Protein AF-A0A7J6T5R9-F1 (afdb_monomer_lite)

Organism: Perkinsus olseni (NCBI:txid32597)

Radius of gyration: 13.19 Å; chains: 1; bounding box: 34×25×30 Å

pLDDT: mean 91.48, std 3.14, range [78.56, 96.44]

Secondary structure (DSSP, 8-state):
-HHHHHTTS-TT--TTTS-SSPPPP-S-B-TTT--BEEEE--TT-SS-EEEEHHHHHHHHH--HHHHHHHTTS-SS---

Foldseek 3Di:
DVVVQCVQWPVPDDPPPDDPDDTDGNDDADPPPRFDWDWDADPPHPGTDTAGPQLVVCCVPPDPVSNVVSVPDDSDHDD

Structure (mmCIF, N/CA/C/O backbone):
data_AF-A0A7J6T5R9-F1
#
_entry.id   AF-A0A7J6T5R9-F1
#
loop_
_atom_site.group_PDB
_atom_site.id
_atom_site.type_symbol
_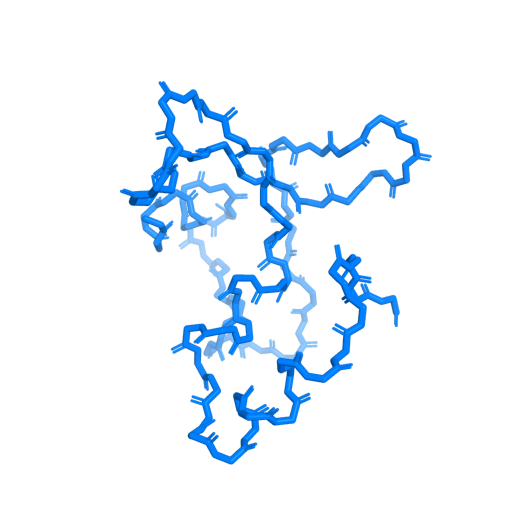atom_site.label_atom_id
_atom_site.label_alt_id
_atom_site.label_comp_id
_atom_site.label_asym_id
_atom_site.label_entity_id
_atom_site.label_seq_id
_atom_site.pdbx_PDB_ins_code
_atom_site.Cartn_x
_atom_site.Cartn_y
_atom_site.Cartn_z
_atom_site.occupancy
_atom_site.B_iso_or_equiv
_atom_site.auth_seq_id
_atom_site.auth_comp_id
_atom_site.auth_asym_id
_atom_site.auth_atom_id
_atom_site.pdbx_PDB_model_num
ATOM 1 N N . VAL A 1 1 ? 0.763 11.483 1.922 1.00 87.88 1 VAL A N 1
ATOM 2 C CA . VAL A 1 1 ? 0.568 10.060 1.554 1.00 87.88 1 VAL A CA 1
ATOM 3 C C . VAL A 1 1 ? 1.646 9.566 0.595 1.00 87.88 1 VAL A C 1
ATOM 5 O O . VAL A 1 1 ? 2.492 8.816 1.054 1.00 87.88 1 VAL A O 1
ATOM 8 N N . LEU A 1 2 ? 1.711 10.025 -0.666 1.00 90.62 2 LEU A N 1
ATOM 9 C CA . LEU A 1 2 ? 2.722 9.557 -1.642 1.00 90.62 2 LEU A CA 1
ATOM 10 C C . LEU A 1 2 ? 4.171 9.638 -1.134 1.00 90.62 2 LEU A C 1
ATOM 12 O O . LEU A 1 2 ? 4.916 8.674 -1.237 1.00 90.62 2 LEU A O 1
ATOM 16 N N . MET A 1 3 ? 4.544 10.746 -0.486 1.00 92.31 3 MET A N 1
ATOM 17 C CA . MET A 1 3 ? 5.874 10.906 0.118 1.00 92.31 3 MET A CA 1
ATOM 18 C C . MET A 1 3 ? 6.178 9.885 1.227 1.00 92.31 3 MET A C 1
ATOM 20 O O . MET A 1 3 ? 7.339 9.555 1.435 1.00 92.31 3 MET A O 1
ATOM 24 N N . MET A 1 4 ? 5.168 9.391 1.950 1.00 92.25 4 MET A N 1
ATOM 25 C CA . MET A 1 4 ? 5.381 8.338 2.949 1.00 92.25 4 MET A CA 1
ATOM 26 C C . MET A 1 4 ? 5.670 7.003 2.269 1.00 92.25 4 MET A C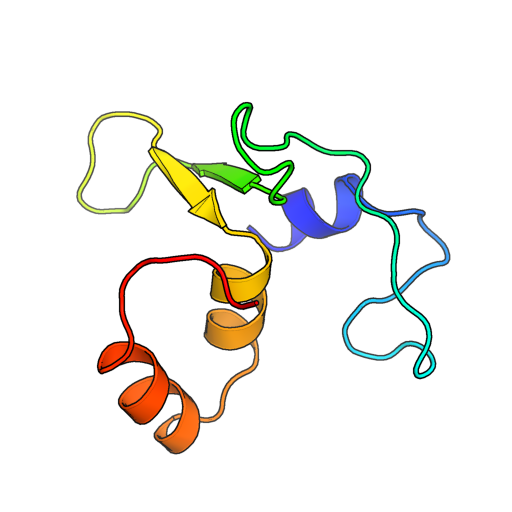 1
ATOM 28 O O . MET A 1 4 ? 6.602 6.323 2.666 1.00 92.25 4 MET A O 1
ATOM 32 N N . ILE A 1 5 ? 4.914 6.674 1.216 1.00 93.38 5 ILE A N 1
ATOM 33 C CA . ILE A 1 5 ? 5.108 5.445 0.437 1.00 93.38 5 ILE A CA 1
ATOM 34 C C . ILE A 1 5 ? 6.496 5.450 -0.211 1.00 93.38 5 ILE A C 1
ATOM 36 O O . ILE A 1 5 ? 7.256 4.509 -0.023 1.00 93.38 5 ILE A O 1
ATOM 40 N N . ALA A 1 6 ? 6.863 6.546 -0.882 1.00 93.50 6 ALA A N 1
ATOM 41 C CA . ALA A 1 6 ? 8.156 6.686 -1.554 1.00 93.50 6 ALA A CA 1
ATOM 42 C C . ALA A 1 6 ? 9.358 6.573 -0.598 1.00 93.50 6 ALA A C 1
ATOM 44 O O . ALA A 1 6 ? 10.421 6.108 -0.988 1.00 93.50 6 ALA A O 1
ATOM 45 N N . LYS A 1 7 ? 9.204 6.981 0.669 1.00 95.19 7 LYS A N 1
ATOM 46 C CA . LYS A 1 7 ? 10.253 6.849 1.696 1.00 95.19 7 LYS A CA 1
ATOM 47 C C . LYS A 1 7 ? 10.370 5.444 2.290 1.00 95.19 7 LYS A C 1
ATOM 49 O O . LYS A 1 7 ? 11.313 5.188 3.031 1.00 95.19 7 LYS A O 1
ATOM 54 N N . SER A 1 8 ? 9.410 4.571 2.011 1.00 96.25 8 SER A N 1
ATOM 55 C CA . SER A 1 8 ? 9.324 3.217 2.561 1.00 96.25 8 SER A CA 1
ATOM 56 C C . SER A 1 8 ? 9.606 2.134 1.517 1.00 96.25 8 SER A C 1
ATOM 58 O O . SER A 1 8 ? 9.357 0.961 1.775 1.00 96.25 8 SER A O 1
ATOM 60 N N . ILE A 1 9 ? 10.147 2.519 0.365 1.00 95.44 9 ILE A N 1
ATOM 61 C CA . ILE A 1 9 ? 10.638 1.636 -0.698 1.00 95.44 9 ILE A CA 1
ATOM 62 C C . ILE A 1 9 ? 12.090 2.006 -1.021 1.00 95.44 9 ILE A C 1
ATOM 64 O O . ILE A 1 9 ? 12.578 3.053 -0.578 1.00 95.44 9 ILE A O 1
ATOM 68 N N . HIS A 1 10 ? 12.800 1.171 -1.779 1.00 95.25 10 HIS A N 1
ATOM 69 C CA . HIS A 1 10 ? 14.136 1.547 -2.224 1.00 95.25 10 HIS A CA 1
ATOM 70 C C . HIS A 1 10 ? 14.058 2.688 -3.254 1.00 95.25 10 HIS A C 1
ATOM 72 O O . HIS A 1 10 ? 13.187 2.713 -4.113 1.00 95.25 10 HIS A O 1
ATOM 78 N N . HIS A 1 11 ? 14.994 3.639 -3.202 1.00 92.44 11 HIS A N 1
ATOM 79 C CA . HIS A 1 11 ? 14.972 4.850 -4.041 1.00 92.44 11 HIS A CA 1
ATOM 80 C C . HIS A 1 11 ? 15.131 4.600 -5.553 1.00 92.44 11 HIS A C 1
ATOM 82 O O . HIS A 1 11 ? 14.949 5.520 -6.345 1.00 92.44 11 HIS A O 1
ATOM 88 N N . THR A 1 12 ? 15.519 3.386 -5.944 1.00 91.88 12 THR A N 1
ATOM 89 C CA . THR A 1 12 ? 15.612 2.953 -7.348 1.00 91.88 12 THR A CA 1
ATOM 90 C C . THR A 1 12 ? 14.431 2.091 -7.784 1.00 91.88 12 THR A C 1
ATOM 92 O O . THR A 1 12 ? 14.419 1.633 -8.920 1.00 91.88 12 THR A O 1
ATOM 95 N N . GLU A 1 13 ? 13.490 1.806 -6.885 1.00 92.50 13 GLU A N 1
ATOM 96 C CA . GLU A 1 13 ? 12.298 1.015 -7.171 1.00 92.50 13 GLU A CA 1
ATOM 97 C C . GLU A 1 13 ? 11.100 1.941 -7.389 1.00 92.50 13 GLU A C 1
ATOM 99 O O . GLU A 1 13 ? 10.961 2.970 -6.724 1.00 92.50 13 GLU A O 1
ATOM 104 N N . ASP A 1 14 ? 10.217 1.559 -8.310 1.00 90.50 14 ASP A N 1
ATOM 105 C CA . ASP A 1 14 ? 8.984 2.286 -8.605 1.00 90.50 14 ASP A CA 1
ATOM 106 C C . ASP A 1 14 ? 7.809 1.293 -8.694 1.00 90.50 14 ASP A C 1
ATOM 108 O O . ASP A 1 14 ? 7.772 0.475 -9.610 1.00 90.50 14 ASP A O 1
ATOM 112 N N . PRO A 1 15 ? 6.845 1.333 -7.755 1.00 88.19 15 PRO A N 1
ATOM 113 C CA . PRO A 1 15 ? 5.713 0.408 -7.726 1.00 88.19 15 PRO A CA 1
ATOM 114 C C . PRO A 1 15 ? 4.577 0.773 -8.699 1.00 88.19 15 PRO A C 1
ATOM 116 O O . PRO A 1 15 ? 3.547 0.102 -8.683 1.00 88.19 15 PRO A O 1
ATOM 119 N N . ILE A 1 16 ? 4.704 1.859 -9.471 1.00 88.38 16 ILE A N 1
ATOM 120 C CA . ILE A 1 16 ? 3.684 2.345 -10.413 1.00 88.38 16 ILE A CA 1
ATOM 121 C C . ILE A 1 16 ? 4.186 2.306 -11.854 1.00 88.38 16 ILE A C 1
ATOM 123 O O . ILE A 1 16 ? 3.467 1.840 -12.732 1.00 88.38 16 ILE A O 1
ATOM 127 N N . LEU A 1 17 ? 5.383 2.842 -12.097 1.00 89.12 17 LEU A N 1
ATOM 128 C CA . LEU A 1 17 ? 5.964 2.992 -13.436 1.00 89.12 17 LEU A CA 1
ATOM 129 C C . LEU A 1 17 ? 7.203 2.115 -13.658 1.00 89.12 17 LEU A C 1
ATOM 131 O O . LEU A 1 17 ? 7.826 2.213 -14.715 1.00 89.12 17 LEU A O 1
ATOM 135 N N . GLY A 1 18 ? 7.590 1.312 -12.663 1.00 86.94 18 GLY A N 1
ATOM 136 C CA . GLY A 1 18 ? 8.689 0.359 -12.780 1.00 86.94 18 GLY A CA 1
ATOM 137 C C . GLY A 1 18 ? 8.334 -0.864 -13.625 1.00 86.94 18 GLY A C 1
ATOM 138 O O . GLY A 1 18 ? 7.261 -0.954 -14.221 1.00 86.94 18 GLY A O 1
ATOM 139 N N . ASP A 1 19 ? 9.261 -1.817 -13.664 1.00 89.44 19 ASP A N 1
ATOM 140 C CA . ASP A 1 19 ? 9.045 -3.116 -14.304 1.00 89.44 19 ASP A CA 1
ATOM 141 C C . ASP A 1 19 ? 7.977 -3.944 -13.557 1.00 89.44 19 ASP A C 1
ATOM 143 O O . ASP A 1 19 ? 7.632 -3.647 -12.414 1.00 89.44 19 ASP A O 1
ATOM 147 N N . ASP A 1 20 ? 7.536 -5.064 -14.142 1.00 83.81 20 ASP A N 1
ATOM 148 C CA . ASP A 1 20 ? 6.576 -6.020 -13.544 1.00 83.81 20 ASP A CA 1
ATOM 149 C C . ASP A 1 20 ? 7.121 -6.789 -12.308 1.00 83.81 20 ASP A C 1
ATOM 151 O O . ASP A 1 20 ? 6.624 -7.855 -11.936 1.00 83.81 20 ASP A O 1
ATOM 155 N N . ASN A 1 21 ? 8.169 -6.276 -11.660 1.00 87.00 21 ASN A N 1
ATOM 156 C CA . ASN A 1 21 ? 8.766 -6.852 -10.462 1.00 87.00 21 ASN A CA 1
ATOM 157 C C . ASN A 1 21 ? 8.082 -6.323 -9.195 1.00 87.00 21 ASN A C 1
ATOM 159 O O . ASN A 1 21 ? 7.718 -5.153 -9.092 1.00 87.00 21 ASN A O 1
ATOM 163 N N . CYS A 1 22 ? 7.971 -7.175 -8.174 1.00 88.50 22 CYS A N 1
ATOM 164 C CA . CYS A 1 22 ? 7.514 -6.737 -6.858 1.00 88.50 22 CYS A CA 1
ATOM 165 C C . CYS A 1 22 ? 8.499 -5.731 -6.243 1.00 88.50 22 CYS A C 1
ATOM 167 O O . CYS A 1 22 ? 9.702 -5.981 -6.210 1.00 88.50 22 CYS A O 1
ATOM 169 N N . VAL A 1 23 ? 7.967 -4.648 -5.675 1.00 92.44 23 VAL A N 1
ATOM 170 C CA . VAL A 1 23 ? 8.731 -3.666 -4.894 1.00 92.44 23 VAL A CA 1
ATOM 171 C C . VAL A 1 23 ? 8.702 -4.041 -3.417 1.00 92.44 23 VAL A C 1
ATOM 173 O O . VAL A 1 23 ? 7.640 -4.355 -2.867 1.00 92.44 23 VAL A O 1
ATOM 176 N N . PHE A 1 24 ? 9.859 -3.997 -2.757 1.00 94.00 24 PHE A N 1
ATOM 177 C CA . PHE A 1 24 ? 9.948 -4.334 -1.342 1.00 94.00 24 PHE A CA 1
ATOM 178 C C . PHE A 1 24 ? 9.495 -3.172 -0.457 1.00 94.00 24 PHE A C 1
ATOM 180 O O . PHE A 1 24 ? 9.880 -2.016 -0.632 1.00 94.00 24 PHE A O 1
ATOM 187 N N . TRP A 1 25 ? 8.681 -3.501 0.544 1.00 95.50 25 TRP A N 1
ATOM 188 C CA . TRP A 1 25 ? 8.243 -2.556 1.562 1.00 95.50 25 TRP A CA 1
ATOM 189 C C . TRP A 1 25 ? 9.170 -2.602 2.778 1.00 95.50 25 TRP A C 1
ATOM 191 O O . TRP A 1 25 ? 9.359 -3.653 3.387 1.00 95.50 25 TRP A O 1
ATOM 201 N N . TYR A 1 26 ? 9.693 -1.441 3.164 1.00 96.25 26 TYR A N 1
ATOM 202 C CA . TYR A 1 26 ? 10.589 -1.243 4.310 1.00 96.25 26 TYR A CA 1
ATOM 203 C C . TYR A 1 26 ? 9.945 -0.408 5.431 1.00 96.25 26 TYR A C 1
ATOM 205 O O . TYR A 1 26 ? 10.635 0.072 6.330 1.00 96.25 26 TYR A O 1
ATOM 213 N N . GLY A 1 27 ? 8.630 -0.182 5.363 1.00 94.94 27 GLY A N 1
ATOM 214 C CA . GLY A 1 27 ? 7.864 0.523 6.391 1.00 94.94 27 GLY A CA 1
ATOM 215 C C . GLY A 1 27 ? 7.183 -0.416 7.392 1.00 94.94 27 GLY A C 1
ATOM 216 O O . GLY A 1 27 ? 7.551 -1.578 7.552 1.00 94.94 27 GLY A O 1
ATOM 217 N N . GLU A 1 28 ? 6.147 0.090 8.065 1.00 95.69 28 GLU A N 1
ATOM 218 C CA . GLU A 1 28 ? 5.372 -0.694 9.033 1.00 95.69 28 GLU A CA 1
ATOM 219 C C . GLU A 1 28 ? 4.542 -1.798 8.362 1.00 95.69 28 GLU A C 1
ATOM 221 O O . GLU A 1 28 ? 3.988 -1.612 7.275 1.00 95.69 28 GLU A O 1
ATOM 226 N N . VAL A 1 29 ? 4.408 -2.932 9.052 1.00 96.44 29 VAL A N 1
ATOM 227 C CA . VAL A 1 29 ? 3.526 -4.038 8.661 1.00 96.44 29 VAL A CA 1
ATOM 228 C C . VAL A 1 29 ? 2.573 -4.412 9.797 1.00 96.44 29 VAL A C 1
ATOM 230 O O . VAL A 1 29 ? 2.873 -4.191 10.974 1.00 96.44 29 VAL A O 1
ATOM 233 N N . THR A 1 30 ? 1.412 -4.975 9.465 1.00 94.62 30 THR A N 1
ATOM 234 C CA . THR A 1 30 ? 0.510 -5.570 10.462 1.00 94.62 30 THR A CA 1
ATOM 235 C C . THR A 1 30 ? 1.165 -6.767 11.150 1.00 94.62 30 THR A C 1
ATOM 237 O O . THR A 1 30 ? 1.947 -7.499 10.550 1.00 94.62 30 THR A O 1
ATOM 240 N N . LYS A 1 31 ? 0.830 -6.986 12.427 1.00 91.38 31 LYS A N 1
ATOM 241 C CA . LYS A 1 31 ? 1.409 -8.079 13.228 1.00 91.38 31 LYS A CA 1
ATOM 242 C C . LYS A 1 31 ? 0.906 -9.463 12.821 1.00 91.38 31 LYS A C 1
ATOM 244 O O . LYS A 1 31 ? 1.636 -10.434 12.978 1.00 91.38 31 LYS A O 1
ATOM 249 N N . ASP A 1 32 ? -0.332 -9.539 12.344 1.00 90.25 32 ASP A N 1
ATOM 250 C CA . ASP A 1 32 ? -1.013 -10.818 12.141 1.00 90.25 32 ASP A CA 1
ATOM 251 C C . ASP A 1 32 ? -0.699 -11.428 10.769 1.00 90.25 32 ASP A C 1
ATOM 253 O O . ASP A 1 32 ? -0.578 -12.645 10.644 1.00 90.25 32 ASP A O 1
ATOM 257 N N . ASP A 1 33 ? -0.559 -10.591 9.736 1.00 89.62 33 ASP A N 1
ATOM 258 C CA . ASP A 1 33 ? -0.442 -11.029 8.341 1.00 89.62 33 ASP A CA 1
ATOM 259 C C . ASP A 1 33 ? 0.593 -10.251 7.505 1.00 89.62 33 ASP A C 1
ATOM 261 O O . ASP A 1 33 ? 0.595 -10.364 6.276 1.00 89.62 33 ASP A O 1
ATOM 265 N N . ASN A 1 34 ? 1.496 -9.504 8.156 1.00 92.88 34 ASN A N 1
ATOM 266 C CA . ASN A 1 34 ? 2.620 -8.783 7.540 1.00 92.88 34 ASN A CA 1
ATOM 267 C C . ASN A 1 34 ? 2.223 -7.876 6.358 1.00 92.88 34 ASN A C 1
ATOM 269 O O . ASN A 1 34 ? 2.963 -7.726 5.386 1.00 92.88 34 ASN A O 1
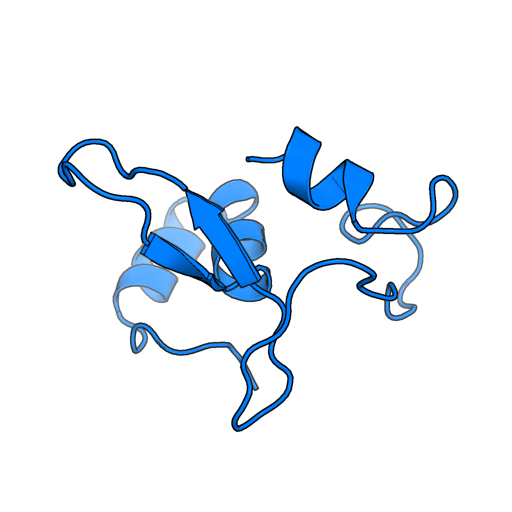ATOM 273 N N . GLN A 1 35 ? 1.051 -7.252 6.432 1.00 95.00 35 GLN A N 1
ATOM 274 C CA . GLN A 1 35 ? 0.540 -6.367 5.388 1.00 95.00 35 GLN A CA 1
ATOM 275 C C . GLN A 1 35 ? 1.121 -4.968 5.547 1.00 95.00 35 GLN A C 1
ATOM 277 O O . GLN A 1 35 ? 1.070 -4.397 6.635 1.00 95.00 35 GLN A O 1
ATOM 282 N N . ALA A 1 36 ? 1.628 -4.393 4.456 1.00 95.12 36 ALA A N 1
ATOM 283 C CA . ALA A 1 36 ? 2.176 -3.040 4.435 1.00 95.12 36 ALA A CA 1
ATOM 284 C C . ALA A 1 36 ? 1.117 -1.989 4.813 1.00 95.12 36 ALA A C 1
ATOM 286 O O . ALA A 1 36 ? 0.036 -1.924 4.211 1.00 95.12 36 ALA A O 1
ATOM 287 N N . VAL A 1 37 ? 1.438 -1.138 5.789 1.00 95.94 37 VAL A N 1
ATOM 288 C CA . VAL A 1 37 ? 0.538 -0.102 6.317 1.00 95.94 37 VAL A CA 1
ATOM 289 C C . VAL A 1 37 ? 1.250 1.235 6.506 1.00 95.94 37 VAL A C 1
ATOM 291 O O . VAL A 1 37 ? 2.449 1.299 6.761 1.00 95.94 37 VAL A O 1
ATOM 294 N N . ILE A 1 38 ? 0.479 2.318 6.428 1.00 94.50 38 ILE A N 1
ATOM 295 C CA . ILE A 1 38 ? 0.890 3.663 6.843 1.00 94.50 38 ILE A CA 1
ATOM 296 C C . ILE A 1 38 ? -0.050 4.187 7.930 1.00 94.50 38 ILE A C 1
ATOM 298 O O . ILE A 1 38 ? -1.248 3.893 7.918 1.00 94.50 38 ILE A O 1
ATOM 302 N N . ARG A 1 39 ? 0.486 4.986 8.858 1.00 92.69 39 ARG A N 1
ATOM 303 C CA . ARG A 1 39 ? -0.302 5.733 9.848 1.00 92.69 39 ARG A CA 1
ATOM 304 C C . ARG A 1 39 ? -0.630 7.113 9.317 1.00 92.69 39 ARG A C 1
ATOM 306 O O . ARG A 1 39 ? 0.259 7.843 8.893 1.00 92.69 39 ARG A O 1
ATOM 313 N N . MET A 1 40 ? -1.901 7.478 9.333 1.00 89.00 40 MET A N 1
ATOM 314 C CA . MET A 1 40 ? -2.310 8.828 8.970 1.00 89.00 40 MET A CA 1
ATOM 315 C C . MET A 1 40 ? -3.578 9.229 9.705 1.00 89.00 40 MET A C 1
ATOM 317 O O . MET A 1 40 ? -4.415 8.388 10.023 1.00 89.00 40 MET A O 1
ATOM 321 N N . VAL A 1 41 ? -3.728 10.528 9.942 1.00 89.50 41 VAL A N 1
ATOM 322 C CA . VAL A 1 41 ? -4.978 11.117 10.422 1.00 89.50 41 VAL A CA 1
ATOM 323 C C . VAL A 1 41 ? -5.868 11.369 9.207 1.00 89.50 41 VAL A C 1
ATOM 325 O O . VAL A 1 41 ? -5.475 12.093 8.286 1.00 89.50 41 VAL A O 1
ATOM 328 N N . LYS A 1 42 ? -7.041 10.732 9.151 1.00 85.19 42 LYS A N 1
ATOM 329 C CA . LYS A 1 42 ? -8.014 10.984 8.077 1.00 85.19 42 LYS A CA 1
ATOM 330 C C . LYS A 1 42 ? -8.786 12.280 8.360 1.00 85.19 42 LYS A C 1
ATOM 332 O O . LYS A 1 42 ? -8.922 12.643 9.522 1.00 85.19 42 LYS A O 1
ATOM 337 N N . PRO A 1 43 ? -9.364 12.953 7.343 1.00 84.50 43 PRO A N 1
ATOM 338 C CA . PRO A 1 43 ? -10.053 14.240 7.524 1.00 84.50 43 PRO A CA 1
ATOM 339 C C . PRO A 1 43 ? -11.198 14.257 8.553 1.00 84.50 43 PRO A C 1
ATOM 341 O O . PRO A 1 43 ? -11.619 15.330 8.967 1.00 84.50 43 PRO A O 1
ATOM 344 N N . THR A 1 44 ? -11.723 13.091 8.938 1.00 88.12 44 THR A N 1
ATOM 345 C CA . THR A 1 44 ? -12.835 12.928 9.888 1.00 88.12 44 THR A CA 1
ATOM 346 C C . THR A 1 44 ? -12.430 12.200 11.173 1.00 88.12 44 THR A C 1
ATOM 348 O O . THR A 1 44 ? -13.302 11.750 11.911 1.00 88.12 44 THR A O 1
ATOM 351 N N . GLU A 1 45 ? -11.136 11.978 11.399 1.00 90.00 45 GLU A N 1
ATOM 352 C CA . GLU A 1 45 ? -10.612 11.230 12.543 1.00 90.00 45 GLU A CA 1
ATOM 353 C C . GLU A 1 45 ? -9.697 12.144 13.370 1.00 90.00 45 GLU A C 1
ATOM 355 O O . GLU A 1 45 ? -8.885 12.870 12.808 1.00 90.00 45 GLU A O 1
ATOM 360 N N . ASP A 1 46 ? -9.804 12.089 14.700 1.00 89.88 46 ASP A N 1
ATOM 361 C CA . ASP A 1 46 ? -8.964 12.889 15.612 1.00 89.88 46 ASP A CA 1
ATOM 362 C C . ASP A 1 46 ? -7.629 12.204 15.955 1.00 89.88 46 ASP A C 1
ATOM 364 O O . ASP A 1 46 ? -6.737 12.798 16.561 1.00 89.88 46 ASP A O 1
ATOM 368 N N . SER A 1 47 ? -7.485 10.932 15.582 1.00 91.38 47 SER A N 1
ATOM 369 C CA . SER A 1 47 ? -6.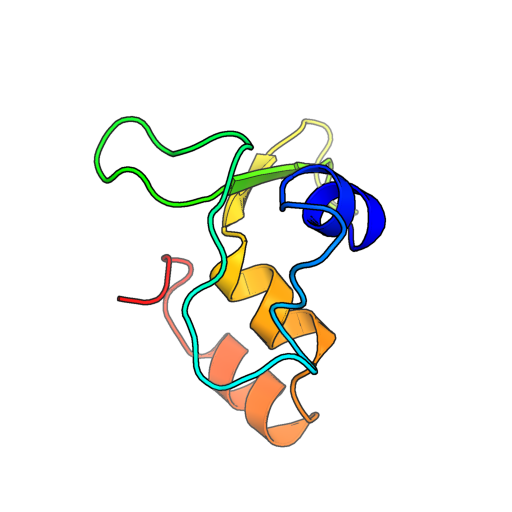321 10.101 15.877 1.00 91.38 47 SER A CA 1
ATOM 370 C C . SER A 1 47 ? -5.792 9.426 14.620 1.00 91.38 47 SER A C 1
ATOM 372 O O . SER A 1 47 ? -6.541 9.164 13.678 1.00 91.38 47 SER A O 1
ATOM 374 N N . GLU A 1 48 ? -4.508 9.075 14.628 1.00 90.00 48 GLU A N 1
ATOM 375 C CA . GLU A 1 48 ? -3.925 8.264 13.563 1.00 90.00 48 GLU A CA 1
ATOM 376 C C . GLU A 1 48 ? -4.638 6.915 13.434 1.00 90.00 48 GLU A C 1
ATOM 378 O O . GLU A 1 48 ? -4.887 6.222 14.423 1.00 90.00 48 GLU A O 1
ATOM 383 N N . SER A 1 49 ? -4.899 6.508 12.196 1.00 90.25 49 SER A N 1
ATOM 384 C CA . SER A 1 49 ? -5.365 5.168 11.871 1.00 90.25 49 SER A CA 1
ATOM 385 C C . SER A 1 49 ? -4.430 4.483 10.880 1.00 90.25 49 SER A C 1
ATOM 387 O O . SER A 1 49 ? -3.741 5.118 10.074 1.00 90.25 49 SER A O 1
ATOM 389 N N . LEU A 1 50 ? -4.389 3.151 10.962 1.00 92.00 50 LEU A N 1
ATOM 390 C CA . LEU A 1 50 ? -3.660 2.325 10.008 1.00 92.00 50 LEU A CA 1
ATOM 391 C C . LEU A 1 50 ? -4.430 2.259 8.693 1.00 92.00 50 LEU A C 1
ATOM 393 O O . LEU A 1 50 ? -5.631 1.984 8.670 1.00 92.00 50 LEU A O 1
ATOM 397 N N . THR A 1 51 ? -3.719 2.478 7.594 1.00 92.62 51 THR A N 1
ATOM 398 C CA . THR A 1 51 ? -4.256 2.348 6.241 1.00 92.62 51 THR A CA 1
ATOM 399 C C . THR A 1 51 ? -3.345 1.444 5.417 1.00 92.62 51 THR A C 1
ATOM 401 O O . THR A 1 51 ? -2.135 1.657 5.370 1.00 92.62 51 THR A O 1
ATOM 404 N N . TYR A 1 52 ? -3.921 0.431 4.767 1.00 94.62 52 TYR A N 1
ATOM 405 C CA . TYR A 1 52 ? -3.183 -0.517 3.929 1.00 94.62 52 TYR A CA 1
ATOM 406 C C . TYR A 1 52 ? -2.626 0.151 2.671 1.00 94.62 52 TYR A C 1
ATOM 408 O O . TYR A 1 52 ? -3.366 0.807 1.934 1.00 94.62 52 TYR A O 1
ATOM 416 N N . VAL A 1 53 ? -1.334 -0.053 2.405 1.00 94.50 53 VAL A N 1
ATOM 417 C CA . 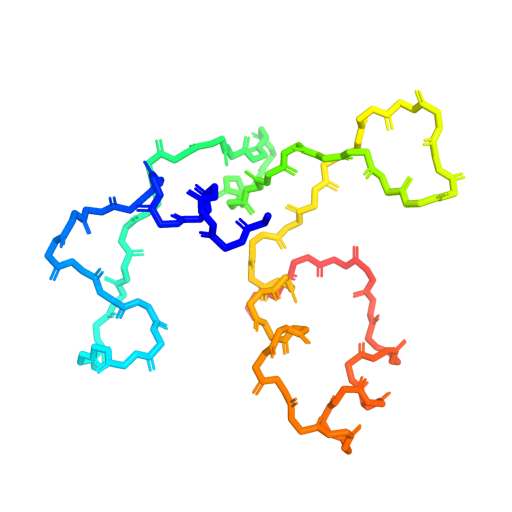VAL A 1 53 ? -0.623 0.583 1.285 1.00 94.50 53 VAL A CA 1
ATOM 418 C C . VAL A 1 53 ? -1.231 0.174 -0.053 1.00 94.50 53 VAL A C 1
ATOM 420 O O . VAL A 1 53 ? -1.504 1.039 -0.879 1.00 94.50 53 VAL A O 1
ATOM 423 N N . ASN A 1 54 ? -1.538 -1.111 -0.250 1.00 91.81 54 ASN A N 1
ATOM 424 C CA . ASN A 1 54 ? -2.144 -1.590 -1.497 1.00 91.81 54 ASN A CA 1
ATOM 425 C C . ASN A 1 54 ? -3.493 -0.912 -1.801 1.00 91.81 54 ASN A C 1
ATOM 427 O O . ASN A 1 54 ? -3.753 -0.543 -2.942 1.00 91.81 54 ASN A O 1
ATOM 431 N N . ARG A 1 55 ? -4.322 -0.648 -0.784 1.00 92.50 55 ARG A N 1
ATOM 432 C CA . ARG A 1 55 ? -5.571 0.106 -0.947 1.00 92.50 55 ARG A CA 1
ATOM 433 C C . ARG A 1 55 ? -5.312 1.548 -1.338 1.00 92.50 55 ARG A C 1
ATOM 435 O O . ARG A 1 55 ? -5.972 2.056 -2.235 1.00 92.50 55 ARG A O 1
ATOM 442 N N . VAL A 1 56 ? -4.366 2.201 -0.669 1.00 91.88 56 VAL A N 1
ATOM 443 C CA . VAL A 1 56 ? -3.998 3.594 -0.953 1.00 91.88 56 VAL A CA 1
ATOM 444 C C . VAL A 1 56 ? -3.486 3.744 -2.380 1.00 91.88 56 VAL A C 1
ATOM 446 O O . VAL A 1 56 ? -3.883 4.681 -3.062 1.00 91.88 56 VAL A O 1
ATOM 449 N N . MET A 1 57 ? -2.657 2.812 -2.845 1.00 91.25 57 MET A N 1
ATOM 450 C CA . MET A 1 57 ? -2.117 2.831 -4.204 1.00 91.25 57 MET A CA 1
ATOM 451 C C . MET A 1 57 ? -3.234 2.756 -5.245 1.00 91.25 57 MET A C 1
ATOM 453 O O . MET A 1 57 ? -3.316 3.621 -6.113 1.00 91.25 57 MET A O 1
ATOM 457 N N . VAL A 1 58 ? -4.164 1.805 -5.102 1.00 90.44 58 VAL A N 1
ATOM 458 C CA . VAL A 1 58 ? -5.308 1.713 -6.022 1.00 90.44 58 VAL A CA 1
ATOM 459 C C . VAL A 1 58 ? -6.194 2.958 -5.924 1.00 90.44 58 VAL A C 1
ATOM 461 O O . VAL A 1 58 ? -6.627 3.466 -6.948 1.00 90.44 58 VAL A O 1
ATOM 464 N N . LEU A 1 59 ? -6.424 3.513 -4.729 1.00 89.56 59 LEU A N 1
ATOM 465 C CA . LEU A 1 59 ? -7.216 4.740 -4.562 1.00 89.56 59 LEU A CA 1
ATOM 466 C C . LEU A 1 59 ? -6.606 5.956 -5.277 1.00 89.56 59 LEU A C 1
ATOM 468 O O . LEU A 1 59 ? -7.354 6.784 -5.780 1.00 89.56 59 LEU A O 1
ATOM 472 N N . ILE A 1 60 ? -5.277 6.086 -5.301 1.00 91.12 60 ILE A N 1
ATOM 473 C CA . ILE A 1 60 ? -4.602 7.248 -5.901 1.00 91.12 60 ILE A CA 1
ATOM 474 C C . ILE A 1 60 ? -4.580 7.161 -7.430 1.00 91.12 60 ILE A C 1
ATOM 476 O O . ILE A 1 60 ? -4.688 8.189 -8.093 1.00 91.12 60 ILE A O 1
ATOM 480 N N . PHE A 1 61 ? -4.416 5.956 -7.978 1.00 90.75 61 PHE A N 1
ATOM 481 C CA . PHE A 1 61 ? -4.151 5.750 -9.406 1.00 90.75 61 PHE A CA 1
ATOM 482 C C . PHE A 1 61 ? -5.303 5.078 -10.170 1.00 90.75 61 PHE A C 1
ATOM 484 O O . PHE A 1 61 ? -5.152 4.764 -11.348 1.00 90.75 61 PHE A O 1
ATOM 491 N N . SER A 1 62 ? -6.450 4.841 -9.527 1.00 91.94 62 SER A N 1
ATOM 492 C CA . SER A 1 62 ? -7.637 4.297 -10.200 1.00 91.94 62 SER A CA 1
ATOM 493 C C . SER A 1 62 ? -8.326 5.348 -11.070 1.00 91.94 62 SER A C 1
ATOM 495 O O . SER A 1 62 ? -8.350 6.531 -10.734 1.00 91.94 62 SER A O 1
ATOM 497 N N . SER A 1 63 ? -8.925 4.901 -12.180 1.00 94.44 63 SER A N 1
ATOM 498 C CA . SER A 1 63 ? -9.939 5.704 -12.868 1.00 94.44 63 SER A CA 1
ATOM 499 C C . SER A 1 63 ? -11.171 5.857 -11.980 1.00 94.44 63 SER A C 1
ATOM 501 O O . SER A 1 63 ? -11.392 5.048 -11.075 1.00 94.44 63 SER A O 1
ATOM 503 N N . ASP A 1 64 ? -12.017 6.839 -12.279 1.00 94.06 64 ASP A N 1
ATOM 504 C CA . ASP A 1 64 ? -13.270 7.032 -11.551 1.00 94.06 64 ASP A CA 1
ATOM 505 C C . ASP A 1 64 ? -14.137 5.760 -11.563 1.00 94.06 64 ASP A C 1
ATOM 507 O O . ASP A 1 64 ? -14.696 5.395 -10.528 1.00 94.06 64 ASP A O 1
ATOM 511 N N . GLU A 1 65 ? -14.214 5.024 -12.683 1.00 95.12 65 GLU A N 1
ATOM 512 C CA . GLU A 1 65 ? -14.995 3.779 -12.730 1.00 95.12 65 GLU A CA 1
ATOM 513 C C . GLU A 1 65 ? -14.398 2.690 -11.829 1.00 95.12 65 GLU A C 1
ATOM 515 O O . GLU A 1 65 ? -15.119 2.046 -11.058 1.00 95.12 65 GLU A O 1
ATOM 520 N N . ALA A 1 66 ? -13.077 2.496 -11.891 1.00 92.19 66 ALA A N 1
ATOM 521 C CA . ALA A 1 66 ? -12.377 1.523 -11.059 1.00 92.19 66 ALA A CA 1
ATOM 522 C C . ALA A 1 66 ? -12.463 1.892 -9.570 1.00 92.19 66 ALA A C 1
ATOM 524 O O . ALA A 1 66 ? -12.637 1.016 -8.723 1.00 92.19 66 ALA A O 1
ATOM 525 N N . PHE A 1 67 ? -12.414 3.185 -9.250 1.00 90.75 67 PHE A N 1
ATOM 526 C CA . PHE A 1 67 ? -12.591 3.705 -7.902 1.00 90.75 67 PHE A CA 1
ATOM 527 C C . PHE A 1 67 ? -13.989 3.395 -7.360 1.00 90.75 67 PHE A C 1
ATOM 529 O O . PHE A 1 67 ? -14.118 2.887 -6.246 1.00 90.75 67 PHE A O 1
ATOM 536 N N . GLN A 1 68 ? -15.049 3.635 -8.139 1.00 93.38 68 GLN A N 1
ATOM 537 C CA . GLN A 1 68 ? -16.411 3.302 -7.705 1.00 93.38 68 GLN A CA 1
ATOM 538 C C . GLN A 1 68 ? -16.558 1.806 -7.421 1.00 93.38 68 GLN A C 1
ATOM 540 O O . GLN A 1 68 ? -17.154 1.422 -6.414 1.00 93.38 68 GLN A O 1
ATOM 545 N N . HIS A 1 69 ? -15.954 0.953 -8.251 1.00 92.12 69 HIS A N 1
ATOM 546 C CA . HIS A 1 69 ? -15.919 -0.480 -7.984 1.00 92.12 69 HIS A CA 1
ATOM 547 C C . HIS A 1 69 ? -15.152 -0.807 -6.692 1.00 92.12 69 HIS A C 1
ATOM 549 O O . HIS A 1 69 ? -15.647 -1.560 -5.851 1.00 92.12 69 HIS A O 1
ATOM 555 N N . LEU A 1 70 ? -13.989 -0.186 -6.480 1.00 90.56 70 LEU A N 1
ATOM 556 C CA . LEU A 1 70 ? -13.158 -0.351 -5.286 1.00 90.56 70 LEU A CA 1
ATOM 557 C C . LEU A 1 70 ? -13.920 -0.050 -3.989 1.00 90.56 70 LEU A C 1
ATOM 559 O O . LEU A 1 70 ? -13.722 -0.725 -2.975 1.00 90.56 70 LEU A O 1
ATOM 563 N N . MET 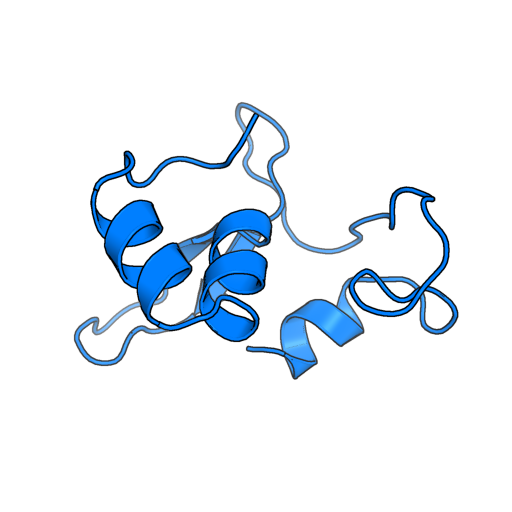A 1 71 ? -14.805 0.949 -4.023 1.00 89.81 71 MET A N 1
ATOM 564 C CA . MET A 1 71 ? -15.632 1.345 -2.882 1.00 89.81 71 MET A CA 1
ATOM 565 C C . MET A 1 71 ? -16.657 0.279 -2.473 1.00 89.81 71 MET A C 1
ATOM 567 O O . MET A 1 71 ? -17.128 0.305 -1.335 1.00 89.81 71 MET A O 1
ATOM 571 N N . THR A 1 72 ? -16.966 -0.681 -3.352 1.00 93.00 72 THR A N 1
ATOM 572 C CA . THR A 1 72 ? -17.845 -1.824 -3.046 1.00 93.00 72 THR A CA 1
ATOM 573 C C . THR A 1 72 ? -17.119 -2.980 -2.352 1.00 93.00 72 THR A C 1
ATOM 575 O O . THR A 1 72 ? -17.763 -3.841 -1.752 1.00 93.00 72 THR A O 1
ATOM 578 N N . LEU A 1 73 ? -15.782 -3.007 -2.404 1.00 91.88 73 LEU A N 1
ATOM 579 C CA . LEU A 1 73 ? -14.982 -4.088 -1.835 1.00 91.88 73 LEU A CA 1
ATOM 580 C C . LEU A 1 73 ? -14.811 -3.929 -0.314 1.00 91.88 73 LEU A C 1
ATOM 582 O O . LEU A 1 73 ? -14.806 -2.805 0.203 1.00 91.88 73 LEU A O 1
ATOM 586 N N . PRO A 1 74 ? -14.592 -5.033 0.430 1.00 92.06 74 PRO A N 1
ATOM 587 C CA . PRO A 1 74 ? -14.303 -4.973 1.859 1.00 92.06 74 PRO A CA 1
ATOM 588 C C . PRO A 1 74 ? -13.136 -4.032 2.166 1.00 92.06 74 PRO A C 1
ATOM 590 O O . PRO A 1 74 ? -12.174 -3.962 1.401 1.00 92.06 74 PRO A O 1
ATOM 593 N N . LYS A 1 75 ? -13.168 -3.353 3.321 1.00 87.81 75 LYS A N 1
ATOM 594 C CA . LYS A 1 75 ? -12.077 -2.483 3.810 1.00 87.81 75 LYS A CA 1
ATOM 595 C C . LYS A 1 75 ? -10.889 -3.290 4.374 1.00 87.81 75 LYS A C 1
ATOM 597 O O . LYS A 1 75 ? -10.361 -2.976 5.434 1.00 87.81 75 LYS A O 1
ATOM 602 N N . ALA A 1 76 ? -10.498 -4.338 3.658 1.00 90.75 76 ALA A N 1
ATOM 603 C CA . ALA A 1 76 ? -9.401 -5.257 3.949 1.00 90.75 76 ALA A CA 1
ATOM 604 C C . ALA A 1 76 ? -8.280 -5.087 2.897 1.00 90.75 76 ALA A C 1
ATOM 606 O O . ALA A 1 76 ? -8.545 -4.512 1.829 1.00 90.75 76 ALA A O 1
ATOM 607 N N . PRO A 1 77 ? -7.039 -5.531 3.174 1.00 90.81 77 PRO A N 1
ATOM 608 C CA . PRO A 1 77 ? -5.974 -5.516 2.176 1.00 90.81 77 PRO A CA 1
ATOM 609 C C . PRO A 1 77 ? -6.319 -6.460 1.016 1.00 90.81 77 PRO A C 1
ATOM 611 O O . PRO A 1 77 ? -7.011 -7.462 1.206 1.00 90.81 77 PRO A O 1
ATOM 614 N N . PHE A 1 78 ? -5.833 -6.141 -0.183 1.00 89.06 78 PHE A N 1
ATOM 615 C CA . PHE A 1 78 ? -5.905 -7.054 -1.326 1.00 89.06 78 PHE A CA 1
ATOM 616 C C . PHE A 1 78 ? -4.932 -8.221 -1.125 1.00 89.06 78 PHE A C 1
ATOM 618 O O . PHE A 1 78 ? -3.808 -8.002 -0.668 1.00 89.06 78 PHE A O 1
ATOM 625 N N . ARG A 1 79 ? -5.391 -9.437 -1.435 1.00 78.56 79 ARG A N 1
ATOM 626 C CA . ARG A 1 79 ? -4.632 -10.691 -1.381 1.00 78.56 79 ARG A CA 1
ATOM 627 C C . ARG A 1 79 ? -4.541 -11.295 -2.769 1.00 78.56 79 ARG A C 1
ATOM 629 O O . ARG A 1 79 ? -5.542 -11.149 -3.506 1.00 78.56 79 ARG A O 1
#

Sequence (79 aa):
VLMMIAKSIHHTEDPILGDDNCVFWYGEVTKDDNQAVIRMVKPTEDSESLTYVNRVMVLIFSSDEAFQHLMTLPKAPFR